Protein AF-A0A2T6E437-F1 (afdb_monomer_lite)

Sequence (154 aa):
MKTRLGLILSVLFFAVSAPVLAEDVVLTVQPEAQLQLLPLADLTLTETTTVTVHPQDAGSPEGSMSEPLPEYCLLSVQISLDQADAVLTPGKMICITDDHRILEAQPEGEIVNLGECQGESGTCGRYRLTTQRMGQLQLQTPMEFRLQPRNMSN

Foldseek 3Di:
DDDDDDDDDDDPPPPPPDDPPPQPQPKKAFLQWWKKWFFPAKDKDQAWDKGKTDIATPDGDPPRMPDHAAPAKIWIWTWHQAALFIAIATAKMWHAHPVGWIWIKGFDFGKPWQWGADDDDSTRSMTIGHRVTMIITRGPGMITIGTDDDPPDD

Structure (mmCIF, N/CA/C/O backbone):
data_AF-A0A2T6E437-F1
#
_entry.id   AF-A0A2T6E437-F1
#
loop_
_atom_site.group_PDB
_atom_site.id
_atom_site.type_symbol
_atom_site.label_atom_id
_atom_site.label_alt_id
_atom_site.label_comp_id
_atom_site.label_asym_id
_atom_site.label_entity_id
_atom_site.label_seq_id
_atom_site.pdbx_PDB_ins_code
_atom_site.Cartn_x
_atom_site.Cartn_y
_atom_site.Cartn_z
_atom_site.occupancy
_atom_site.B_iso_or_equiv
_atom_site.auth_seq_id
_atom_site.auth_comp_id
_atom_site.auth_asym_id
_atom_site.auth_atom_id
_atom_site.pdbx_PDB_model_num
ATOM 1 N N . MET A 1 1 ? 81.183 -24.163 -17.661 1.00 41.75 1 MET A N 1
ATOM 2 C CA . MET A 1 1 ? 80.544 -22.823 -17.667 1.00 41.75 1 MET A CA 1
ATOM 3 C C . MET A 1 1 ? 79.336 -22.928 -18.597 1.00 41.75 1 MET A C 1
ATOM 5 O O . MET A 1 1 ? 79.546 -23.148 -19.773 1.00 41.75 1 MET A O 1
ATOM 9 N N . LYS A 1 2 ? 78.138 -23.266 -18.098 1.00 42.00 2 LYS A N 1
ATOM 10 C CA . LYS A 1 2 ? 77.056 -22.385 -17.597 1.00 42.00 2 LYS A CA 1
ATOM 11 C C . LYS A 1 2 ? 76.587 -21.334 -18.619 1.00 42.00 2 LYS A C 1
ATOM 13 O O . LYS A 1 2 ? 77.118 -20.235 -18.612 1.00 42.00 2 LYS A O 1
ATOM 18 N N . THR A 1 3 ? 75.502 -21.631 -19.332 1.00 43.00 3 THR A N 1
ATOM 19 C CA . THR A 1 3 ? 74.455 -20.656 -19.693 1.00 43.00 3 THR A CA 1
ATOM 20 C C . THR A 1 3 ? 73.099 -21.360 -19.639 1.00 43.00 3 THR A C 1
ATOM 22 O O . THR A 1 3 ? 72.961 -22.513 -20.037 1.00 43.00 3 THR A O 1
ATOM 25 N N . ARG A 1 4 ? 72.154 -20.711 -18.955 1.00 47.88 4 ARG A N 1
ATOM 26 C CA . ARG A 1 4 ? 70.953 -21.308 -18.369 1.00 47.88 4 ARG A CA 1
ATOM 27 C C . ARG A 1 4 ? 69.745 -21.199 -19.297 1.00 47.88 4 ARG A C 1
ATOM 29 O O . ARG A 1 4 ? 69.543 -20.185 -19.952 1.00 47.88 4 ARG A O 1
ATOM 36 N N . LEU A 1 5 ? 68.955 -22.266 -19.239 1.00 44.91 5 LEU A N 1
ATOM 37 C CA . LEU A 1 5 ? 67.604 -22.467 -19.747 1.00 44.91 5 LEU A CA 1
ATOM 38 C C . LEU A 1 5 ? 66.675 -21.314 -19.311 1.00 44.91 5 LEU A C 1
ATOM 40 O O . LEU A 1 5 ? 66.539 -21.054 -18.114 1.00 44.91 5 LEU A O 1
ATOM 44 N N . GLY A 1 6 ? 66.068 -20.623 -20.277 1.00 44.47 6 GLY A N 1
ATOM 45 C CA . GLY A 1 6 ? 65.063 -19.584 -20.043 1.00 44.47 6 GLY A CA 1
ATOM 46 C C . GLY A 1 6 ? 63.730 -20.207 -19.636 1.00 44.47 6 GLY A C 1
ATOM 47 O O . GLY A 1 6 ? 63.184 -21.041 -20.354 1.00 44.47 6 GLY A O 1
ATOM 48 N N . LEU A 1 7 ? 63.239 -19.824 -18.460 1.00 48.66 7 LEU A N 1
ATOM 49 C CA . LEU A 1 7 ? 62.008 -20.320 -17.856 1.00 48.66 7 LEU A CA 1
ATOM 50 C C . LEU A 1 7 ? 60.831 -19.456 -18.334 1.00 48.66 7 LEU A C 1
ATOM 52 O O . LEU A 1 7 ? 60.793 -18.254 -18.082 1.00 48.66 7 LEU A O 1
ATOM 56 N N . ILE A 1 8 ? 59.899 -20.080 -19.053 1.00 55.47 8 ILE A N 1
ATOM 57 C CA . ILE A 1 8 ? 58.634 -19.498 -19.513 1.00 55.47 8 ILE A CA 1
ATOM 58 C C . ILE A 1 8 ? 57.728 -19.307 -18.290 1.00 55.47 8 ILE A C 1
ATOM 60 O O . ILE A 1 8 ? 57.298 -20.286 -17.685 1.00 55.47 8 ILE A O 1
ATOM 64 N N . LEU A 1 9 ? 57.433 -18.058 -17.928 1.00 44.59 9 LEU A N 1
ATOM 65 C CA . LEU A 1 9 ? 56.455 -17.716 -16.894 1.00 44.59 9 LEU A CA 1
ATOM 66 C C . LEU A 1 9 ? 55.161 -17.256 -17.583 1.00 44.59 9 LEU A C 1
ATOM 68 O O . LEU A 1 9 ? 54.981 -16.077 -17.876 1.00 44.59 9 LEU A O 1
ATOM 72 N N . SER A 1 10 ? 54.282 -18.210 -17.899 1.00 49.06 10 SER A N 1
ATOM 73 C CA . SER A 1 10 ? 52.911 -17.919 -18.337 1.00 49.06 10 SER A CA 1
ATOM 74 C C . SER A 1 10 ? 52.067 -17.557 -17.118 1.00 49.06 10 SER A C 1
ATOM 76 O O . SER A 1 10 ? 51.740 -18.416 -16.302 1.00 49.06 10 SER A O 1
ATOM 78 N N . VAL A 1 11 ? 51.731 -16.276 -16.989 1.00 51.66 11 VAL A N 1
ATOM 79 C CA . VAL A 1 11 ? 50.753 -15.783 -16.016 1.00 51.66 11 VAL A CA 1
ATOM 80 C C . VAL A 1 11 ? 49.360 -16.076 -16.579 1.00 51.66 11 VAL A C 1
ATOM 82 O O . VAL A 1 11 ? 48.857 -15.336 -17.420 1.00 51.66 11 VAL A O 1
ATOM 85 N N . LEU A 1 12 ? 48.743 -17.179 -16.144 1.00 48.62 12 LEU A N 1
ATOM 86 C CA . LEU A 1 12 ? 47.306 -17.390 -16.322 1.00 48.62 12 LEU A CA 1
ATOM 87 C C . LEU A 1 12 ? 46.561 -16.472 -15.345 1.00 48.62 12 LEU A C 1
ATOM 89 O O . LEU A 1 12 ? 46.421 -16.78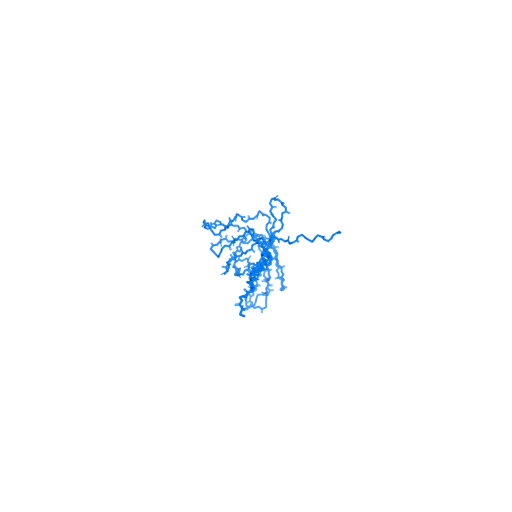0 -14.162 1.00 48.62 12 LEU A O 1
ATOM 93 N N . PHE A 1 13 ? 46.085 -15.337 -15.852 1.00 49.53 13 PHE A N 1
ATOM 94 C CA . PHE A 1 13 ? 45.039 -14.550 -15.207 1.00 49.53 13 PHE A CA 1
ATOM 95 C C . PHE A 1 13 ? 43.734 -15.355 -15.275 1.00 49.53 13 PHE A C 1
ATOM 97 O O . PHE A 1 13 ? 43.048 -15.371 -16.296 1.00 49.53 13 PHE A O 1
ATOM 104 N N . PHE A 1 14 ? 43.395 -16.052 -14.191 1.00 48.62 14 PHE A N 1
ATOM 105 C CA . PHE A 1 14 ? 42.038 -16.543 -13.977 1.00 48.62 14 PHE A CA 1
ATOM 106 C C . PHE A 1 14 ? 41.140 -15.332 -13.710 1.00 48.62 14 PHE A C 1
ATOM 108 O O . PHE A 1 14 ? 41.050 -14.840 -12.587 1.00 48.62 14 PHE A O 1
ATOM 115 N N . ALA A 1 15 ? 40.500 -14.824 -14.762 1.00 54.22 15 ALA A N 1
ATOM 116 C CA . ALA A 1 15 ? 39.352 -13.945 -14.626 1.00 54.22 15 ALA A CA 1
ATOM 117 C C . ALA A 1 15 ? 38.205 -14.776 -14.037 1.00 54.22 15 ALA A C 1
ATOM 119 O O . ALA A 1 15 ? 37.529 -15.523 -14.742 1.00 54.22 15 ALA A O 1
ATOM 120 N N . VAL A 1 16 ? 38.029 -14.693 -12.719 1.00 54.22 16 VAL A N 1
ATOM 121 C CA . VAL A 1 16 ? 36.839 -15.201 -12.038 1.00 54.22 16 VAL A CA 1
ATOM 122 C C . VAL A 1 16 ? 35.690 -14.267 -12.411 1.00 54.22 16 VAL A C 1
ATOM 124 O O . VAL A 1 16 ? 35.447 -13.260 -11.754 1.00 54.22 16 VAL A O 1
ATOM 127 N N . SER A 1 17 ? 35.011 -14.568 -13.513 1.00 52.19 17 SER A N 1
ATOM 128 C CA . SER A 1 17 ? 33.710 -13.989 -13.825 1.00 52.19 17 SER A CA 1
ATOM 129 C C . SER A 1 17 ? 32.692 -14.591 -12.859 1.00 52.19 17 SER A C 1
ATOM 131 O O . SER A 1 17 ? 32.135 -15.659 -13.116 1.00 52.19 17 SER A O 1
ATOM 133 N N . ALA A 1 18 ? 32.496 -13.940 -11.712 1.00 57.00 18 ALA A N 1
ATOM 134 C CA . ALA A 1 18 ? 31.327 -14.197 -10.885 1.00 57.00 18 ALA A CA 1
ATOM 135 C C . ALA A 1 18 ? 30.081 -13.854 -11.721 1.00 57.00 18 ALA A C 1
ATOM 137 O O . ALA A 1 18 ? 30.049 -12.777 -12.325 1.00 57.00 18 ALA A O 1
ATOM 138 N N . PRO A 1 19 ? 29.071 -14.734 -11.804 1.00 47.44 19 PRO A N 1
ATOM 139 C CA . PRO A 1 19 ? 27.810 -14.356 -12.408 1.00 47.44 19 PRO A CA 1
ATOM 140 C C . PRO A 1 19 ? 27.177 -13.293 -11.511 1.00 47.44 19 PRO A C 1
ATOM 142 O O . PRO A 1 19 ? 26.791 -13.569 -10.376 1.00 47.44 19 PRO A O 1
ATOM 145 N N . VAL A 1 20 ? 27.093 -12.064 -12.016 1.00 49.56 20 VAL A N 1
ATOM 146 C CA . VAL A 1 20 ? 26.126 -11.093 -11.514 1.00 49.56 20 VAL A CA 1
ATOM 147 C C . VAL A 1 20 ? 24.768 -11.676 -11.888 1.00 49.56 20 VAL A C 1
ATOM 149 O O . VAL A 1 20 ? 24.341 -11.575 -13.036 1.00 49.56 20 VAL A O 1
ATOM 152 N N . LEU A 1 21 ? 24.129 -12.375 -10.949 1.00 50.34 21 LEU A N 1
ATOM 153 C CA . LEU A 1 21 ? 22.686 -12.559 -10.998 1.00 50.34 21 LEU A CA 1
ATOM 154 C C . LEU A 1 21 ? 22.114 -11.153 -10.843 1.00 50.34 21 LEU A C 1
ATOM 156 O O . LEU A 1 21 ? 22.012 -10.643 -9.731 1.00 50.34 21 LEU A O 1
ATOM 160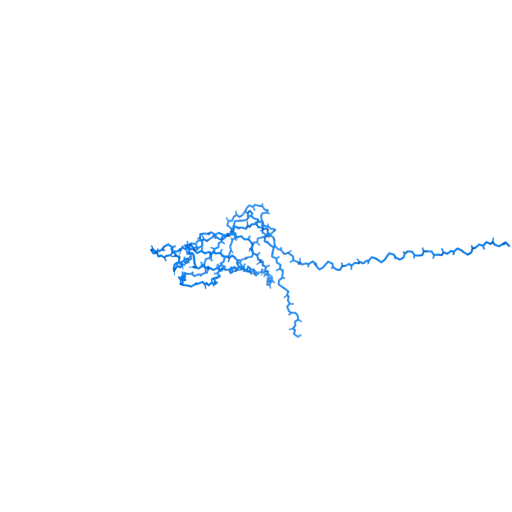 N N . ALA A 1 22 ? 21.868 -10.488 -11.969 1.00 48.38 22 ALA A N 1
ATOM 161 C CA . ALA A 1 22 ? 21.031 -9.310 -11.984 1.00 48.38 22 ALA A CA 1
ATOM 162 C C . ALA A 1 22 ? 19.663 -9.778 -11.476 1.00 48.38 22 ALA A C 1
ATOM 164 O O . ALA A 1 22 ? 18.961 -10.525 -12.153 1.00 48.38 22 ALA A O 1
ATOM 165 N N . GLU A 1 23 ? 19.333 -9.441 -10.231 1.00 58.09 23 GLU A N 1
ATOM 166 C CA . GLU A 1 23 ? 17.932 -9.348 -9.854 1.00 58.09 23 GLU A CA 1
ATOM 167 C C . GLU A 1 23 ? 17.341 -8.291 -10.782 1.00 58.09 23 GLU A C 1
ATOM 169 O O . GLU A 1 23 ? 17.733 -7.127 -10.711 1.00 58.09 23 GLU A O 1
ATOM 174 N N . ASP A 1 24 ? 16.487 -8.716 -11.712 1.00 77.06 24 ASP A N 1
ATOM 175 C CA . ASP A 1 24 ? 15.869 -7.828 -12.691 1.00 77.06 24 ASP A CA 1
ATOM 176 C C . ASP A 1 24 ? 14.885 -6.903 -11.958 1.00 77.06 24 ASP A C 1
ATOM 178 O O . ASP A 1 24 ? 13.691 -7.193 -11.828 1.00 77.06 24 ASP A O 1
ATOM 182 N N . VAL A 1 25 ? 15.416 -5.806 -11.414 1.00 75.81 25 VAL A N 1
ATOM 183 C CA . VAL A 1 25 ? 14.639 -4.654 -10.965 1.00 75.81 25 VAL A CA 1
ATOM 184 C C . VAL A 1 25 ? 14.013 -4.043 -12.212 1.00 75.81 25 VAL A C 1
ATOM 186 O O . VAL A 1 25 ? 14.719 -3.583 -13.107 1.00 75.81 25 VAL A O 1
ATOM 189 N N . VAL A 1 26 ? 12.686 -4.092 -12.287 1.00 84.00 26 VAL A N 1
ATOM 190 C CA . VAL A 1 26 ? 11.917 -3.643 -13.458 1.00 84.00 26 VAL A CA 1
ATOM 191 C C . VAL A 1 26 ? 11.402 -2.225 -13.265 1.00 84.00 26 VAL A C 1
ATOM 193 O O . VAL A 1 26 ? 11.401 -1.435 -14.197 1.00 84.00 26 VAL A O 1
ATOM 196 N N . LEU A 1 27 ? 10.974 -1.892 -12.050 1.00 92.69 27 LEU A N 1
ATOM 197 C CA . LEU A 1 27 ? 10.383 -0.599 -11.733 1.00 92.69 27 LEU A CA 1
ATOM 198 C C . LEU A 1 27 ? 10.932 -0.111 -10.393 1.00 92.69 27 LEU A C 1
ATOM 200 O O . LEU A 1 27 ? 10.965 -0.861 -9.419 1.00 92.69 27 LEU A O 1
ATOM 204 N N . THR A 1 28 ? 11.330 1.153 -10.331 1.00 96.75 28 THR A N 1
ATOM 205 C CA . THR A 1 28 ? 11.723 1.826 -9.092 1.00 96.75 28 THR A CA 1
ATOM 206 C C . THR A 1 28 ? 10.792 3.000 -8.840 1.00 96.75 28 THR A C 1
ATOM 208 O O . THR A 1 28 ? 10.591 3.836 -9.722 1.00 96.75 28 THR A O 1
ATOM 211 N N . VAL A 1 29 ? 10.259 3.075 -7.623 1.00 97.56 29 VAL A N 1
ATOM 212 C CA . VAL A 1 29 ? 9.420 4.173 -7.138 1.00 97.56 29 VAL A CA 1
ATOM 213 C C . VAL A 1 29 ? 10.161 4.888 -6.014 1.00 97.56 29 VAL A C 1
ATOM 215 O O . VAL A 1 29 ? 10.524 4.275 -5.013 1.00 97.56 29 VAL A O 1
ATOM 218 N N . GLN A 1 30 ? 10.421 6.176 -6.193 1.00 98.19 30 GLN A N 1
ATOM 219 C CA . GLN A 1 30 ? 11.173 7.009 -5.260 1.00 98.19 30 GLN A CA 1
ATOM 220 C C . GLN A 1 30 ? 10.285 7.519 -4.111 1.00 98.19 30 GLN A C 1
ATOM 222 O O . GLN A 1 30 ? 9.061 7.575 -4.265 1.00 98.19 30 GLN A O 1
ATOM 227 N N . PRO A 1 31 ? 10.874 7.944 -2.976 1.00 98.06 31 PRO A N 1
ATOM 228 C CA . PRO A 1 31 ? 10.141 8.526 -1.850 1.00 98.06 31 PRO A CA 1
ATOM 229 C C . PRO A 1 31 ? 9.224 9.707 -2.197 1.00 98.06 31 PRO A C 1
ATOM 231 O O . PRO A 1 31 ? 8.211 9.921 -1.536 1.00 98.06 31 PRO A O 1
ATOM 234 N N . GLU A 1 32 ? 9.555 10.471 -3.239 1.00 97.56 32 GLU A N 1
ATOM 235 C CA . GLU A 1 32 ? 8.782 11.632 -3.689 1.00 97.56 32 GLU A CA 1
ATOM 236 C C . GLU A 1 32 ? 7.514 11.257 -4.473 1.00 97.56 32 GLU A C 1
ATOM 238 O O . GLU A 1 32 ? 6.710 12.139 -4.797 1.00 97.56 32 GLU A O 1
ATOM 243 N N . ALA A 1 33 ? 7.326 9.973 -4.797 1.00 97.50 33 ALA A N 1
ATOM 244 C CA . ALA A 1 33 ? 6.127 9.496 -5.465 1.00 97.50 33 ALA A CA 1
ATOM 245 C C . ALA A 1 33 ? 4.886 9.661 -4.573 1.00 97.50 33 ALA A C 1
ATOM 247 O O . ALA A 1 33 ? 4.891 9.413 -3.367 1.00 97.50 33 ALA A O 1
ATOM 248 N N . GLN A 1 34 ? 3.785 10.069 -5.188 1.00 97.19 34 GLN A N 1
ATOM 249 C CA . GLN A 1 34 ? 2.502 10.293 -4.541 1.00 97.19 34 GLN A CA 1
ATOM 250 C C . GLN A 1 34 ? 1.606 9.081 -4.775 1.00 97.19 34 GLN A C 1
ATOM 252 O O . GLN A 1 34 ? 0.804 9.054 -5.703 1.00 97.19 34 GLN A O 1
ATOM 257 N N . LEU A 1 35 ? 1.740 8.067 -3.921 1.00 98.19 35 LEU A N 1
ATOM 258 C CA . LEU A 1 35 ? 0.940 6.848 -4.014 1.00 98.19 35 LEU A CA 1
ATOM 259 C C . LEU A 1 35 ? -0.337 6.963 -3.178 1.00 98.19 35 LEU A C 1
ATOM 261 O O . LEU A 1 35 ? -0.289 7.065 -1.949 1.00 98.19 35 LEU A O 1
ATOM 265 N N . GLN A 1 36 ? -1.490 6.910 -3.839 1.00 98.06 36 GLN A N 1
ATOM 266 C CA . GLN A 1 36 ? -2.795 6.798 -3.190 1.00 98.06 36 GLN A CA 1
ATOM 267 C C . GLN A 1 36 ? -3.182 5.336 -3.002 1.00 98.06 36 GLN A C 1
ATOM 269 O O . GLN A 1 36 ? -2.898 4.499 -3.850 1.00 98.06 36 GLN A O 1
ATOM 274 N N . LEU A 1 37 ? -3.863 5.041 -1.898 1.00 98.50 37 LEU A N 1
ATOM 275 C CA . LEU A 1 37 ? -4.358 3.712 -1.559 1.00 98.50 37 LEU A CA 1
ATOM 276 C C . LEU A 1 37 ? -5.883 3.721 -1.518 1.00 98.50 37 LEU A C 1
ATOM 278 O O . LEU A 1 37 ? -6.485 4.457 -0.732 1.00 98.50 37 LEU A O 1
ATOM 282 N N . LEU A 1 38 ? -6.504 2.869 -2.325 1.00 97.62 38 LEU A N 1
ATOM 283 C CA . LEU A 1 38 ? -7.951 2.752 -2.433 1.00 97.62 38 LEU A CA 1
ATOM 284 C C . LEU A 1 38 ? -8.412 1.440 -1.795 1.00 97.62 38 LEU A C 1
ATOM 286 O O . LEU A 1 38 ? -8.023 0.362 -2.257 1.00 97.62 38 LEU A O 1
ATOM 290 N N . PRO A 1 39 ? -9.248 1.487 -0.746 1.00 97.31 39 PRO A N 1
ATOM 291 C CA . PRO A 1 39 ? -9.924 0.297 -0.254 1.00 97.31 39 PRO A CA 1
ATOM 292 C C . PRO A 1 39 ? -10.760 -0.351 -1.362 1.00 97.31 39 PRO A C 1
ATOM 294 O O . PRO A 1 39 ? -11.481 0.333 -2.085 1.00 97.31 39 PRO A O 1
ATOM 297 N N . LEU A 1 40 ? -10.696 -1.679 -1.471 1.00 96.69 40 LEU A N 1
ATOM 298 C CA . LEU A 1 40 ? -11.468 -2.433 -2.468 1.00 96.69 40 LEU A CA 1
ATOM 299 C C . LEU A 1 40 ? -12.948 -2.588 -2.087 1.00 96.69 40 LEU A C 1
ATOM 301 O O . LEU A 1 40 ? -13.785 -2.889 -2.935 1.00 96.69 40 LEU A O 1
ATOM 305 N N . ALA A 1 41 ? -13.266 -2.419 -0.804 1.00 96.38 41 ALA A N 1
ATOM 306 C CA . ALA A 1 41 ? -14.610 -2.525 -0.261 1.00 96.38 41 ALA A CA 1
ATOM 307 C C . ALA A 1 41 ? -14.734 -1.713 1.033 1.00 96.38 41 ALA A C 1
ATOM 309 O O . ALA A 1 41 ? -13.743 -1.427 1.710 1.00 96.38 41 ALA A O 1
ATOM 310 N N . ASP A 1 42 ? -15.973 -1.390 1.395 1.00 97.56 42 ASP A N 1
ATOM 311 C CA . ASP A 1 42 ? -16.291 -0.845 2.709 1.00 97.56 42 ASP A CA 1
ATOM 312 C C . ASP A 1 42 ? -16.190 -1.966 3.752 1.00 97.56 42 ASP A C 1
ATOM 314 O O . ASP A 1 42 ? -16.866 -2.992 3.643 1.00 97.56 42 ASP A O 1
ATOM 318 N N . LEU A 1 43 ? -15.351 -1.775 4.771 1.00 96.69 43 LEU A N 1
ATOM 319 C CA . LEU A 1 43 ? -15.086 -2.773 5.808 1.00 96.69 43 LEU A CA 1
ATOM 320 C C . LEU A 1 43 ? -15.139 -2.128 7.192 1.00 96.69 43 LEU A C 1
ATOM 322 O O . LEU A 1 43 ? -14.754 -0.977 7.390 1.00 96.69 43 LEU A O 1
ATOM 326 N N . THR A 1 44 ? -15.603 -2.892 8.175 1.00 96.69 44 THR A N 1
ATOM 327 C CA . THR A 1 44 ? -15.460 -2.555 9.594 1.00 96.69 44 THR A CA 1
ATOM 328 C C . THR A 1 44 ? -14.737 -3.702 10.272 1.00 96.69 44 THR A C 1
ATOM 330 O O . THR A 1 44 ? -15.240 -4.822 10.299 1.00 96.69 44 THR A O 1
ATOM 333 N N . LEU A 1 45 ? -13.556 -3.410 10.797 1.00 95.75 45 LEU A N 1
ATOM 334 C CA . LEU A 1 45 ? -12.673 -4.370 11.437 1.00 95.75 45 LEU A CA 1
ATOM 335 C C . LEU A 1 45 ? -12.825 -4.246 12.949 1.00 95.75 45 LEU A C 1
ATOM 337 O O . LEU A 1 45 ? -12.813 -3.138 13.482 1.00 95.75 45 LEU A O 1
ATOM 341 N N . THR A 1 46 ? -12.978 -5.377 13.626 1.00 94.31 46 THR A N 1
ATOM 342 C CA . THR A 1 46 ? -13.056 -5.473 15.095 1.00 94.31 46 THR A CA 1
ATOM 343 C C . THR A 1 46 ? -11.844 -6.184 15.694 1.00 94.31 46 THR A C 1
ATOM 345 O O . THR A 1 46 ? -11.758 -6.334 16.907 1.00 94.31 46 THR A O 1
ATOM 348 N N . GLU A 1 47 ? -10.930 -6.657 14.850 1.00 93.56 47 GLU A N 1
ATOM 349 C CA . GLU A 1 47 ? -9.718 -7.373 15.232 1.00 93.56 47 GLU A CA 1
ATOM 350 C C . GLU A 1 47 ? -8.554 -6.996 14.309 1.00 93.56 47 GLU A C 1
ATOM 352 O O . GLU A 1 47 ? -8.762 -6.515 13.190 1.00 93.56 47 GLU A O 1
ATOM 357 N N . THR A 1 48 ? -7.330 -7.214 14.792 1.00 94.31 48 THR A N 1
ATOM 358 C CA . THR A 1 48 ? -6.103 -7.044 14.009 1.00 94.31 48 THR A CA 1
ATOM 359 C C . THR A 1 48 ? -6.118 -7.994 12.814 1.00 94.31 48 THR A C 1
ATOM 361 O O . THR A 1 48 ? -6.220 -9.208 12.984 1.00 94.31 48 THR A O 1
ATOM 364 N N . THR A 1 49 ? -6.001 -7.457 11.601 1.00 96.50 49 THR A N 1
ATOM 365 C CA . THR A 1 49 ? -6.105 -8.244 10.365 1.00 96.50 49 THR A CA 1
ATOM 366 C C . THR A 1 49 ? -5.344 -7.596 9.211 1.00 96.50 49 THR A C 1
ATOM 368 O O . THR A 1 49 ? -4.889 -6.457 9.307 1.00 96.50 49 THR A O 1
ATOM 371 N N . THR A 1 50 ? -5.193 -8.331 8.114 1.00 97.62 50 THR A N 1
ATOM 372 C CA . THR A 1 50 ? -4.637 -7.823 6.862 1.00 97.62 50 THR A CA 1
ATOM 373 C C . THR A 1 50 ? -5.773 -7.488 5.901 1.00 97.62 50 THR A C 1
ATOM 375 O O . THR A 1 50 ? -6.673 -8.299 5.688 1.00 97.62 50 THR A O 1
ATOM 378 N N . VAL A 1 51 ? -5.708 -6.319 5.272 1.00 97.69 51 VAL A N 1
ATOM 379 C CA . VAL A 1 51 ? -6.605 -5.936 4.174 1.00 97.69 51 VAL A CA 1
ATOM 380 C C . VAL A 1 51 ? -5.821 -5.747 2.885 1.00 97.69 51 VAL A C 1
ATOM 382 O O . VAL A 1 51 ? -4.614 -5.516 2.909 1.00 97.69 51 VAL A O 1
ATOM 385 N N . THR A 1 52 ? -6.509 -5.831 1.751 1.00 98.19 52 THR A N 1
ATOM 386 C CA . THR A 1 52 ? -5.931 -5.527 0.441 1.00 98.19 52 THR A CA 1
ATOM 387 C C . THR A 1 52 ? -6.497 -4.213 -0.074 1.00 98.19 52 THR A C 1
ATOM 389 O O . THR A 1 52 ? -7.707 -3.983 -0.019 1.00 98.19 52 THR A O 1
ATOM 392 N N . VAL A 1 53 ? -5.612 -3.361 -0.578 1.00 98.38 53 VAL A N 1
ATOM 393 C CA . VAL A 1 53 ? -5.941 -2.069 -1.183 1.00 98.38 53 VAL A CA 1
ATOM 394 C C . VAL A 1 53 ? -5.344 -1.991 -2.581 1.00 98.38 53 VAL A C 1
ATOM 396 O O . VAL A 1 53 ? -4.382 -2.695 -2.897 1.00 98.38 53 VAL A O 1
ATOM 399 N N . HIS A 1 54 ? -5.910 -1.128 -3.412 1.00 98.25 54 HIS A N 1
ATOM 400 C CA . HIS A 1 54 ? -5.381 -0.813 -4.728 1.00 98.25 54 HIS A CA 1
ATOM 401 C C . HIS A 1 54 ? -4.501 0.446 -4.641 1.00 98.25 54 HIS A C 1
ATOM 403 O O . HIS A 1 54 ? -5.026 1.517 -4.331 1.00 98.25 54 HIS A O 1
ATOM 409 N N . PRO A 1 55 ? -3.174 0.342 -4.832 1.00 98.00 55 PRO A N 1
ATOM 410 C CA . PRO A 1 55 ? -2.310 1.502 -4.959 1.00 98.00 55 PRO A CA 1
ATOM 411 C C . PRO A 1 55 ? -2.411 2.104 -6.368 1.00 98.00 55 PRO A C 1
ATOM 413 O O . PRO A 1 55 ? -2.430 1.367 -7.350 1.00 98.00 55 PRO A O 1
ATOM 416 N N . GLN A 1 56 ? -2.410 3.432 -6.461 1.00 96.56 56 GLN A N 1
ATOM 417 C CA . GLN A 1 56 ? -2.347 4.168 -7.725 1.00 96.56 56 GLN A CA 1
ATOM 418 C C . GLN A 1 56 ? -1.416 5.378 -7.609 1.00 96.56 56 GLN A C 1
ATOM 420 O O . GLN A 1 56 ? -1.254 5.943 -6.524 1.00 96.56 56 GLN A O 1
ATOM 425 N N . ASP A 1 57 ? -0.844 5.805 -8.732 1.00 96.75 57 ASP A N 1
ATOM 426 C CA . ASP A 1 57 ? -0.156 7.092 -8.813 1.00 96.75 57 ASP A CA 1
ATOM 427 C C . ASP A 1 57 ? -1.171 8.249 -8.787 1.00 96.75 57 ASP A C 1
ATOM 429 O O . ASP A 1 57 ? -2.165 8.244 -9.513 1.00 96.75 57 ASP A O 1
ATOM 433 N N . ALA A 1 58 ? -0.913 9.252 -7.952 1.00 95.62 58 ALA A N 1
ATOM 434 C CA . ALA A 1 58 ? -1.744 10.435 -7.766 1.00 95.62 58 ALA A CA 1
ATOM 435 C C . ALA A 1 58 ? -1.121 11.706 -8.365 1.00 95.62 58 ALA A C 1
ATOM 437 O O . ALA A 1 58 ? -1.339 12.807 -7.857 1.00 95.62 58 ALA A O 1
ATOM 438 N N . GLY A 1 59 ? -0.355 11.560 -9.448 1.00 95.00 59 GLY A N 1
ATOM 439 C CA . GLY A 1 59 ? 0.323 12.672 -10.112 1.00 95.00 59 GLY A CA 1
ATOM 440 C C . GLY A 1 59 ? 1.697 12.936 -9.513 1.00 95.00 59 GLY A C 1
ATOM 441 O O . GLY A 1 59 ? 2.023 14.072 -9.158 1.00 95.00 59 GLY A O 1
ATOM 442 N N . SER A 1 60 ? 2.494 11.878 -9.375 1.00 96.50 60 SER A N 1
ATOM 443 C CA . SER A 1 60 ? 3.852 11.987 -8.858 1.00 96.50 60 SER A CA 1
ATOM 444 C C . SER A 1 60 ? 4.727 12.923 -9.710 1.00 96.50 60 SER A C 1
ATOM 446 O O . SER A 1 60 ? 4.517 13.046 -10.921 1.00 96.50 60 SER A O 1
ATOM 448 N N . PRO A 1 61 ? 5.742 13.579 -9.111 1.00 96.94 61 PRO A N 1
ATOM 449 C CA . PRO A 1 61 ? 6.691 14.406 -9.853 1.00 96.94 61 PRO A CA 1
ATOM 450 C C . PRO A 1 61 ? 7.411 13.621 -10.956 1.00 96.94 61 PRO A C 1
ATOM 452 O O . PRO A 1 61 ? 7.668 12.423 -10.817 1.00 96.94 61 PRO A O 1
ATOM 455 N N . GLU A 1 62 ? 7.807 14.300 -12.032 1.00 95.31 62 GLU A N 1
ATOM 456 C CA . GLU A 1 62 ? 8.614 13.684 -13.089 1.00 95.31 62 GLU A CA 1
ATOM 457 C C . GLU A 1 62 ? 9.905 13.071 -12.512 1.00 95.31 62 GLU A C 1
ATOM 459 O O . GLU A 1 62 ? 10.589 13.689 -11.696 1.00 95.31 62 GLU A O 1
ATOM 464 N N . GLY A 1 63 ? 10.223 11.837 -12.914 1.00 94.44 63 GLY A N 1
ATOM 465 C CA . GLY A 1 63 ? 11.408 11.104 -12.450 1.00 94.44 63 GLY A CA 1
ATOM 466 C C . GLY A 1 63 ? 11.270 10.408 -11.090 1.00 94.44 63 GLY A C 1
ATOM 467 O O . GLY A 1 63 ? 12.176 9.677 -10.699 1.00 94.44 63 GLY A O 1
ATOM 468 N N . SER A 1 64 ? 10.145 10.572 -10.388 1.00 96.69 64 SER A N 1
ATOM 469 C CA . SER A 1 64 ? 9.864 9.834 -9.142 1.00 96.69 64 SER A CA 1
ATOM 470 C C . SER A 1 64 ? 9.533 8.353 -9.370 1.00 96.69 64 SER A C 1
ATOM 472 O O . SER A 1 64 ? 9.569 7.560 -8.435 1.00 96.69 64 SER A O 1
ATOM 474 N N . MET A 1 65 ? 9.234 7.960 -10.606 1.00 96.56 65 MET A N 1
ATOM 475 C CA . MET A 1 65 ? 9.048 6.570 -11.005 1.00 96.56 65 MET A 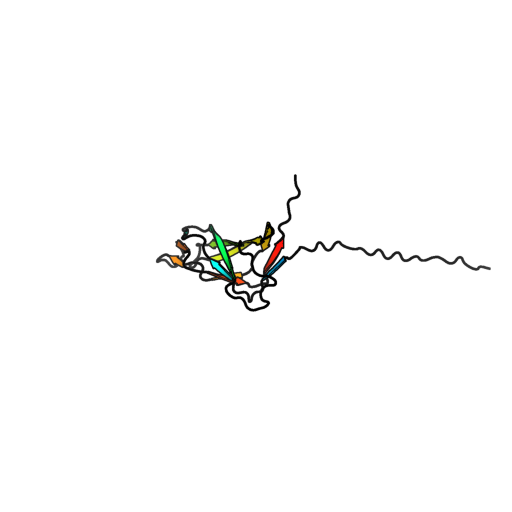CA 1
ATOM 476 C C . MET A 1 65 ? 9.829 6.314 -12.290 1.00 96.56 65 MET A C 1
ATOM 478 O O . MET A 1 65 ? 9.798 7.142 -13.204 1.00 96.56 65 MET A O 1
ATOM 482 N N . SER A 1 66 ? 10.540 5.186 -12.364 1.00 95.62 66 SER A N 1
ATOM 483 C CA . SER A 1 66 ? 11.291 4.819 -13.574 1.00 95.62 66 SER A CA 1
ATO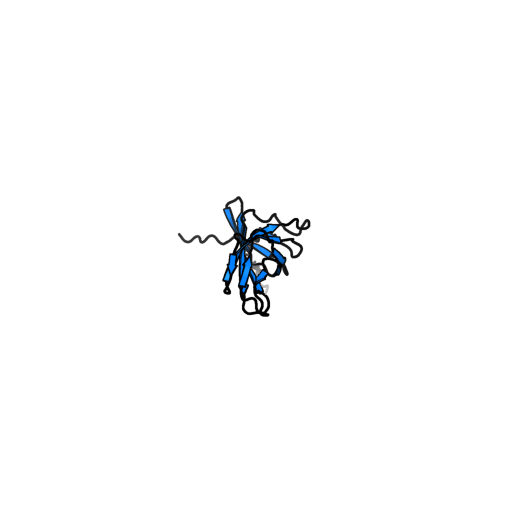M 484 C C . SER A 1 66 ? 10.370 4.446 -14.739 1.00 95.62 66 SER A C 1
ATOM 486 O O . SER A 1 66 ? 10.710 4.690 -15.893 1.00 95.62 66 SER A O 1
ATOM 488 N N . GLU A 1 67 ? 9.204 3.881 -14.425 1.00 93.12 67 GLU A N 1
ATOM 489 C CA . GLU A 1 67 ? 8.110 3.556 -15.340 1.00 93.12 67 GLU A CA 1
ATOM 490 C C . GLU A 1 67 ? 6.770 3.815 -14.619 1.00 93.12 67 GLU A C 1
ATOM 492 O O . GLU A 1 67 ? 6.749 3.896 -13.389 1.00 93.12 67 GLU A O 1
ATOM 497 N N . PRO A 1 68 ? 5.639 3.963 -15.326 1.00 93.19 68 PRO A N 1
ATOM 498 C CA . PRO A 1 68 ? 4.334 4.030 -14.675 1.00 93.19 68 PRO A CA 1
ATOM 499 C C . PRO A 1 68 ? 4.048 2.772 -13.845 1.00 93.19 68 PRO A C 1
ATOM 501 O O . PRO A 1 68 ? 4.387 1.657 -14.247 1.00 93.19 68 PRO A O 1
ATOM 504 N N . LEU A 1 69 ? 3.376 2.942 -12.705 1.00 94.56 69 LEU A N 1
ATOM 505 C CA . LEU A 1 69 ? 2.873 1.811 -11.931 1.00 94.56 69 LEU A CA 1
ATOM 506 C C . LEU A 1 69 ? 1.852 1.021 -12.783 1.00 94.56 69 LEU A C 1
ATOM 508 O O . LEU A 1 69 ? 0.962 1.651 -13.361 1.00 94.56 69 LEU A O 1
ATOM 512 N N . PRO A 1 70 ? 1.948 -0.321 -12.885 1.00 95.06 70 PRO A N 1
ATOM 513 C CA . PRO A 1 70 ? 0.982 -1.109 -13.649 1.00 95.06 70 PRO A CA 1
ATOM 514 C C . PRO A 1 70 ? -0.463 -0.906 -13.176 1.00 95.06 70 PRO A C 1
ATOM 516 O O . PRO A 1 70 ? -0.710 -0.713 -11.988 1.00 95.06 70 PRO A O 1
ATOM 519 N N . GLU A 1 71 ? -1.427 -1.012 -14.096 1.00 92.06 71 GLU A N 1
ATOM 520 C CA . GLU A 1 71 ? -2.854 -0.813 -13.783 1.00 92.06 71 GLU A CA 1
ATOM 521 C C . GLU A 1 71 ? -3.353 -1.803 -12.720 1.00 92.06 71 GLU A C 1
ATOM 523 O O . GLU A 1 71 ? -4.140 -1.453 -11.846 1.00 92.06 71 GLU A O 1
ATOM 528 N N . TYR A 1 72 ? -2.869 -3.046 -12.750 1.00 95.00 72 TYR A N 1
ATOM 529 C CA . TYR A 1 72 ? -3.300 -4.092 -11.829 1.00 95.00 72 TYR A CA 1
ATOM 530 C C . TYR A 1 72 ? -2.284 -4.291 -10.712 1.00 95.00 72 TYR A C 1
ATOM 532 O O . TYR A 1 72 ? -1.502 -5.241 -10.734 1.00 95.00 72 TYR A O 1
ATOM 540 N N . CYS A 1 73 ? -2.328 -3.409 -9.716 1.00 97.50 73 CYS A N 1
ATOM 541 C CA . CYS A 1 73 ? -1.551 -3.532 -8.487 1.00 97.50 73 CYS A CA 1
ATOM 542 C C . CYS A 1 73 ? -2.439 -3.772 -7.263 1.00 97.50 73 CYS A C 1
ATOM 544 O O . CYS A 1 73 ? -3.541 -3.229 -7.148 1.00 97.50 73 CYS A O 1
ATOM 546 N N . LEU A 1 74 ? -1.932 -4.562 -6.320 1.00 98.31 74 LEU A N 1
ATOM 547 C CA . LEU A 1 74 ? -2.532 -4.825 -5.017 1.00 98.31 74 LEU A CA 1
ATOM 548 C C . LEU A 1 74 ? -1.464 -4.688 -3.935 1.00 98.31 74 LEU A C 1
ATOM 550 O O . LEU A 1 74 ? -0.362 -5.212 -4.074 1.00 98.31 74 LEU A O 1
ATOM 554 N N . LEU A 1 75 ? -1.809 -4.023 -2.839 1.00 98.62 75 LEU A N 1
ATOM 555 C CA . LEU A 1 75 ? -0.972 -3.895 -1.651 1.00 98.62 75 LEU A CA 1
ATOM 556 C C . LEU A 1 75 ? -1.693 -4.530 -0.465 1.00 98.62 75 LEU A C 1
ATOM 558 O O . LEU A 1 75 ? -2.859 -4.222 -0.208 1.00 98.62 75 LEU A O 1
ATOM 562 N N . SER A 1 76 ? -1.005 -5.396 0.277 1.00 98.50 76 SER A N 1
ATOM 563 C CA . SER A 1 76 ? -1.490 -5.814 1.590 1.00 98.50 76 SER A CA 1
ATOM 564 C C . SER A 1 76 ? -1.156 -4.764 2.648 1.00 98.50 76 SER A C 1
ATOM 566 O O . SER A 1 76 ? -0.086 -4.164 2.629 1.00 98.50 76 SER A O 1
ATOM 568 N N . VAL A 1 77 ? -2.076 -4.527 3.577 1.00 98.56 77 VAL A N 1
ATOM 569 C CA . VAL A 1 77 ? -1.899 -3.609 4.704 1.00 98.56 77 VAL A CA 1
ATOM 570 C C . VAL A 1 77 ? -2.289 -4.344 5.972 1.00 98.56 77 VAL A C 1
ATOM 572 O O . VAL A 1 77 ? -3.432 -4.780 6.113 1.00 98.56 77 VAL A O 1
ATOM 575 N N . GLN A 1 78 ? -1.344 -4.488 6.893 1.00 97.81 78 GLN A N 1
ATOM 576 C CA . GLN A 1 78 ? -1.628 -4.993 8.227 1.00 97.81 78 GLN A CA 1
ATOM 577 C C . GLN A 1 78 ? -2.208 -3.861 9.073 1.00 97.81 78 GLN A C 1
ATOM 579 O O . GLN A 1 78 ? -1.639 -2.774 9.127 1.00 97.81 78 GLN A O 1
ATOM 584 N N . ILE A 1 79 ? -3.324 -4.128 9.743 1.00 96.94 79 ILE A N 1
ATOM 585 C CA . ILE A 1 79 ? -4.011 -3.175 10.612 1.00 96.94 79 ILE A CA 1
ATOM 586 C C . ILE A 1 79 ? -4.005 -3.743 12.025 1.00 96.94 79 ILE A C 1
ATOM 588 O O . ILE A 1 79 ? -4.590 -4.803 12.252 1.00 96.94 79 ILE A O 1
ATOM 592 N N . SER A 1 80 ? -3.343 -3.057 12.960 1.00 95.31 80 SER A N 1
ATOM 593 C CA . SER A 1 80 ? -3.341 -3.396 14.387 1.00 95.31 80 SER A CA 1
ATOM 594 C C . SER A 1 80 ? -4.248 -2.464 15.181 1.00 95.31 80 SER A C 1
ATOM 596 O O . SER A 1 80 ? -4.177 -1.249 15.005 1.00 95.31 80 SER A O 1
ATOM 598 N N . LEU A 1 81 ? -5.087 -3.034 16.051 1.00 92.88 81 LEU A N 1
ATOM 599 C CA . LEU A 1 81 ? -6.115 -2.327 16.835 1.00 92.88 81 LEU A CA 1
ATOM 600 C C . LEU A 1 81 ? -5.833 -2.309 18.350 1.00 92.88 81 LEU A C 1
ATOM 602 O O . LEU A 1 81 ? -6.713 -2.034 19.161 1.00 92.88 81 LEU A O 1
ATOM 606 N N . ASP A 1 82 ? -4.612 -2.644 18.755 1.00 84.38 82 ASP A N 1
ATOM 607 C CA . ASP A 1 82 ? -4.201 -2.828 20.151 1.00 84.38 82 ASP A CA 1
ATOM 608 C C . ASP A 1 82 ? -3.815 -1.527 20.879 1.00 84.38 82 ASP A C 1
ATOM 610 O O . ASP A 1 82 ? -3.487 -1.555 22.066 1.00 84.38 82 ASP A O 1
ATOM 614 N N . GLN A 1 83 ? -3.868 -0.385 20.190 1.00 83.12 83 GLN A N 1
ATOM 615 C CA . GLN A 1 83 ? -3.432 0.917 20.698 1.00 83.12 83 GLN A CA 1
ATOM 616 C C . GLN A 1 83 ? -4.554 1.967 20.669 1.00 83.12 83 GLN A C 1
ATOM 618 O O . GLN A 1 83 ? -5.709 1.679 20.343 1.00 83.12 83 GLN A O 1
ATOM 623 N N . ALA A 1 84 ? -4.215 3.198 21.068 1.00 85.81 84 ALA A N 1
ATOM 624 C CA . ALA A 1 84 ? -5.116 4.349 20.999 1.00 85.81 84 ALA A CA 1
ATOM 625 C C . ALA A 1 84 ? -5.617 4.589 19.568 1.00 85.81 84 ALA A C 1
ATOM 627 O O . ALA A 1 84 ? -6.818 4.737 19.352 1.00 85.81 84 ALA A O 1
ATOM 628 N N . ASP A 1 85 ? -4.693 4.512 18.611 1.00 89.19 85 ASP A N 1
ATOM 629 C CA . ASP A 1 85 ? -4.940 4.610 17.179 1.00 89.19 85 ASP A CA 1
ATOM 630 C C . ASP A 1 85 ? -4.658 3.271 16.489 1.00 89.19 85 ASP A C 1
ATOM 632 O O . ASP A 1 85 ? -3.901 2.438 16.994 1.00 89.19 85 ASP A O 1
ATOM 636 N N . ALA A 1 86 ? -5.257 3.062 15.316 1.00 93.50 86 ALA A N 1
ATOM 637 C CA . ALA A 1 86 ? -4.913 1.921 14.481 1.00 93.50 86 ALA A CA 1
ATOM 638 C C . ALA A 1 86 ? -3.519 2.114 13.879 1.00 93.50 86 ALA A C 1
ATOM 640 O O . ALA A 1 86 ? -3.242 3.136 13.249 1.00 93.50 86 ALA A O 1
ATOM 641 N N . VAL A 1 87 ? -2.670 1.099 14.011 1.00 95.25 87 VAL A N 1
ATOM 642 C CA . VAL A 1 87 ? -1.356 1.077 13.365 1.00 95.25 87 VAL A CA 1
ATOM 643 C C . VAL A 1 87 ? -1.489 0.377 12.020 1.00 95.25 87 VAL A C 1
ATOM 645 O O . VAL A 1 87 ? -1.942 -0.767 11.951 1.00 95.25 87 VAL A O 1
ATOM 648 N N . LEU A 1 88 ? -1.094 1.066 10.951 1.00 97.31 88 LEU A N 1
ATOM 649 C CA . LEU A 1 88 ? -1.128 0.562 9.582 1.00 97.31 88 LEU A CA 1
ATOM 650 C C . LEU A 1 88 ? 0.296 0.256 9.125 1.00 97.31 88 LEU A C 1
ATOM 652 O O . LEU A 1 88 ? 1.144 1.144 9.098 1.00 97.31 88 LEU A O 1
ATOM 656 N N . THR A 1 89 ? 0.560 -0.988 8.742 1.00 97.75 89 THR A N 1
ATOM 657 C CA . THR A 1 89 ? 1.873 -1.404 8.238 1.00 97.75 89 THR A CA 1
ATOM 658 C C . THR A 1 89 ? 1.740 -1.891 6.799 1.00 97.75 89 THR A C 1
ATOM 660 O O . THR A 1 89 ? 0.972 -2.829 6.552 1.00 97.75 89 THR A O 1
ATOM 663 N N . PRO A 1 90 ? 2.457 -1.284 5.836 1.00 98.25 90 PRO A N 1
ATOM 664 C CA . PRO A 1 90 ? 2.442 -1.760 4.465 1.00 98.25 90 PRO A CA 1
ATOM 665 C C . PRO A 1 90 ? 3.107 -3.143 4.374 1.00 98.25 90 PRO A C 1
ATOM 667 O O . PRO A 1 90 ? 4.181 -3.389 4.920 1.00 98.25 90 PRO A O 1
ATOM 670 N N . GLY A 1 91 ? 2.428 -4.069 3.708 1.00 98.00 91 GLY A N 1
ATOM 671 C CA . GLY A 1 91 ? 2.902 -5.412 3.401 1.00 98.00 91 GLY A CA 1
ATOM 672 C C . GLY A 1 91 ? 3.471 -5.487 1.986 1.00 98.00 91 GLY A C 1
ATOM 673 O O . GLY A 1 91 ? 4.057 -4.529 1.493 1.00 98.00 91 GLY A O 1
ATOM 674 N N . LYS A 1 92 ? 3.307 -6.635 1.330 1.00 97.50 92 LYS A N 1
ATOM 675 C CA . LYS A 1 92 ? 3.800 -6.852 -0.032 1.00 97.50 92 LYS A CA 1
ATOM 676 C C . LYS A 1 92 ? 2.892 -6.154 -1.044 1.00 97.50 92 LYS A C 1
ATOM 678 O O . LYS A 1 92 ? 1.665 -6.265 -0.964 1.00 97.50 92 LYS A O 1
ATOM 683 N N . MET A 1 93 ? 3.507 -5.501 -2.025 1.00 98.00 93 MET A N 1
ATOM 684 C CA . MET A 1 93 ? 2.851 -5.032 -3.237 1.00 98.00 93 MET A CA 1
ATOM 685 C C . MET A 1 93 ? 3.085 -6.029 -4.372 1.00 98.00 93 MET A C 1
ATOM 687 O O . MET A 1 93 ? 4.208 -6.488 -4.582 1.00 98.00 93 MET A O 1
ATOM 691 N N . ILE A 1 94 ? 2.021 -6.367 -5.093 1.00 97.50 94 ILE A N 1
ATOM 692 C CA . ILE A 1 94 ? 2.051 -7.246 -6.260 1.00 97.50 94 ILE A CA 1
ATOM 693 C C . ILE A 1 94 ? 1.399 -6.504 -7.415 1.00 97.50 94 ILE A C 1
ATOM 695 O O . ILE A 1 94 ? 0.274 -6.030 -7.277 1.00 97.50 94 ILE A O 1
ATOM 699 N N . CYS A 1 95 ? 2.088 -6.438 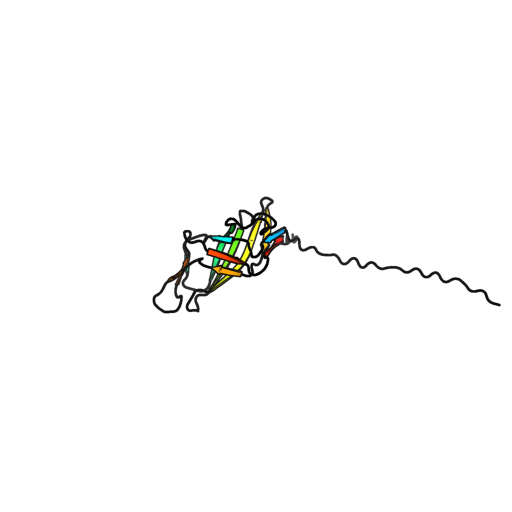-8.546 1.00 96.69 95 CYS A N 1
ATOM 700 C CA . CYS A 1 95 ? 1.587 -5.831 -9.768 1.00 96.69 95 CYS A CA 1
ATOM 701 C C . CYS A 1 95 ? 1.650 -6.820 -10.931 1.00 96.69 95 CYS A C 1
ATOM 703 O O . CYS A 1 95 ? 2.564 -7.642 -11.009 1.00 96.69 95 CYS A O 1
ATOM 705 N N . ILE A 1 96 ? 0.688 -6.725 -11.844 1.00 95.19 96 ILE A N 1
ATOM 706 C CA . ILE A 1 96 ? 0.658 -7.493 -13.088 1.00 95.19 96 ILE A CA 1
ATOM 707 C C . ILE A 1 96 ? 0.859 -6.515 -14.240 1.00 95.19 96 ILE A C 1
ATOM 709 O O . ILE A 1 96 ? 0.098 -5.563 -14.391 1.00 95.19 96 ILE A O 1
ATOM 713 N N . THR A 1 97 ? 1.899 -6.745 -15.035 1.00 92.38 97 THR A N 1
ATOM 714 C CA . THR A 1 97 ? 2.179 -5.962 -16.243 1.00 92.38 97 THR A CA 1
ATOM 715 C C . THR A 1 97 ? 1.279 -6.393 -17.403 1.00 92.38 97 THR A C 1
ATOM 717 O O . THR A 1 97 ? 0.765 -7.514 -17.420 1.00 92.38 97 THR A O 1
ATOM 720 N N . ASP A 1 98 ? 1.164 -5.550 -18.431 1.00 89.94 98 ASP A N 1
ATOM 721 C CA . ASP A 1 98 ? 0.388 -5.849 -19.649 1.00 89.94 98 ASP A CA 1
ATOM 722 C C . ASP A 1 98 ? 0.876 -7.109 -20.385 1.00 89.94 98 ASP A C 1
ATOM 724 O O . ASP A 1 98 ? 0.108 -7.803 -21.051 1.00 89.94 98 ASP A O 1
ATOM 728 N N . ASP A 1 99 ? 2.163 -7.441 -20.247 1.00 90.38 99 ASP A N 1
ATOM 729 C CA . ASP A 1 99 ? 2.761 -8.664 -20.784 1.00 90.38 99 ASP A CA 1
ATOM 730 C C . ASP A 1 99 ? 2.683 -9.867 -19.821 1.00 90.38 99 ASP A C 1
ATOM 732 O O . ASP A 1 99 ? 3.363 -10.878 -20.020 1.00 90.38 99 ASP A O 1
ATOM 736 N N . HIS A 1 100 ? 1.806 -9.792 -18.815 1.00 90.75 100 HIS A N 1
ATOM 737 C CA . HIS A 1 100 ? 1.482 -10.849 -17.851 1.00 90.75 100 HIS A CA 1
ATOM 738 C C . HIS A 1 100 ? 2.672 -11.322 -17.004 1.00 90.75 100 HIS A C 1
ATOM 740 O O . HIS A 1 100 ? 2.770 -12.501 -16.637 1.00 90.75 100 HIS A O 1
ATOM 746 N N . ARG A 1 101 ? 3.598 -10.417 -16.683 1.00 90.25 101 ARG A N 1
ATOM 747 C CA . ARG A 1 101 ? 4.638 -10.666 -15.682 1.00 90.25 101 ARG A CA 1
ATOM 748 C C . ARG A 1 101 ? 4.144 -10.197 -14.319 1.00 90.25 101 ARG A C 1
ATOM 750 O O . ARG A 1 101 ? 3.410 -9.220 -14.211 1.00 90.25 101 ARG A O 1
ATOM 757 N N . ILE A 1 102 ? 4.560 -10.913 -13.281 1.00 93.50 102 ILE A N 1
ATOM 758 C CA . ILE A 1 102 ? 4.262 -10.560 -11.896 1.00 93.50 102 ILE A CA 1
ATOM 759 C C . ILE A 1 102 ? 5.471 -9.817 -11.345 1.00 93.50 102 ILE A C 1
ATOM 761 O O . ILE A 1 102 ? 6.586 -10.345 -11.356 1.00 93.50 102 ILE A O 1
ATOM 765 N N . LEU A 1 103 ? 5.232 -8.596 -10.885 1.00 95.12 103 LEU A N 1
ATOM 766 C CA . LEU A 1 103 ? 6.197 -7.773 -10.179 1.00 95.12 103 LEU A CA 1
ATOM 767 C C . LEU A 1 103 ? 5.857 -7.769 -8.692 1.00 95.12 103 LEU A C 1
ATOM 769 O O . LEU A 1 103 ? 4.696 -7.604 -8.321 1.00 95.12 103 LEU A O 1
ATOM 773 N N . GLU A 1 104 ? 6.864 -7.918 -7.844 1.00 96.38 104 GLU A N 1
ATOM 774 C CA . GLU A 1 104 ? 6.714 -7.848 -6.394 1.00 96.38 104 GLU A CA 1
ATOM 775 C C . GLU A 1 104 ? 7.616 -6.759 -5.821 1.00 96.38 104 GLU A C 1
ATOM 777 O O . GLU A 1 104 ? 8.767 -6.624 -6.236 1.00 96.38 104 GLU A O 1
ATOM 782 N N . ALA A 1 105 ? 7.107 -6.023 -4.839 1.00 96.88 105 ALA A N 1
ATOM 783 C CA . ALA A 1 105 ? 7.878 -5.072 -4.053 1.00 96.88 105 ALA A CA 1
ATOM 784 C C . ALA A 1 105 ? 7.449 -5.116 -2.582 1.00 96.88 105 ALA A C 1
ATOM 786 O O . ALA A 1 105 ? 6.321 -5.496 -2.257 1.00 96.88 105 ALA A O 1
ATOM 787 N N . GLN A 1 106 ? 8.346 -4.708 -1.688 1.00 96.81 106 GLN A N 1
ATOM 788 C CA . GLN A 1 106 ? 8.051 -4.527 -0.270 1.00 96.81 106 GLN A CA 1
ATOM 789 C C . GLN A 1 106 ? 8.272 -3.049 0.077 1.00 96.81 106 GLN A C 1
ATOM 791 O O . GLN A 1 106 ? 9.414 -2.652 0.297 1.00 96.81 106 GLN A O 1
ATOM 796 N N . PRO A 1 107 ? 7.221 -2.214 0.074 1.00 97.31 107 PRO A N 1
ATOM 797 C CA . PRO A 1 107 ? 7.337 -0.828 0.505 1.00 97.31 107 PRO A CA 1
ATOM 798 C C . PRO A 1 107 ? 7.762 -0.718 1.972 1.00 97.31 107 PRO A C 1
ATOM 800 O O . PRO A 1 107 ? 7.202 -1.377 2.850 1.00 97.31 107 PRO A O 1
ATOM 803 N N . GLU A 1 108 ? 8.694 0.192 2.232 1.00 97.81 108 GLU A N 1
ATOM 804 C CA . GLU A 1 108 ? 9.018 0.689 3.565 1.00 97.81 108 GLU A CA 1
ATOM 805 C C . GLU A 1 108 ? 8.480 2.114 3.671 1.00 97.81 108 GLU A C 1
ATOM 807 O O . GLU A 1 108 ? 8.894 3.011 2.932 1.00 97.81 108 GLU A O 1
ATOM 812 N N . GLY A 1 109 ? 7.503 2.325 4.548 1.00 96.62 109 GLY A N 1
ATOM 813 C CA . GLY A 1 109 ? 6.800 3.596 4.591 1.00 96.62 109 GLY A CA 1
ATOM 814 C C . GLY A 1 109 ? 5.691 3.667 5.625 1.00 96.62 109 GLY A C 1
ATOM 815 O O . GLY A 1 109 ? 5.414 2.710 6.349 1.00 96.62 109 GLY A O 1
ATOM 816 N N . GLU A 1 110 ? 5.048 4.826 5.659 1.00 97.62 110 GLU A N 1
ATOM 817 C CA . GLU A 1 110 ? 3.888 5.105 6.494 1.00 97.62 110 GLU A CA 1
ATOM 818 C C . GLU A 1 110 ? 2.617 5.119 5.643 1.00 97.62 110 GLU A C 1
ATOM 820 O O . GLU A 1 110 ? 2.607 5.625 4.519 1.00 97.62 110 GLU A O 1
ATOM 825 N N . ILE A 1 111 ? 1.529 4.569 6.182 1.00 98.25 111 ILE A N 1
ATOM 826 C CA . ILE A 1 111 ? 0.204 4.701 5.583 1.00 98.25 111 ILE A CA 1
ATOM 827 C C . ILE A 1 111 ? -0.597 5.700 6.402 1.00 98.25 111 ILE A C 1
ATOM 829 O O . ILE A 1 111 ? -0.867 5.472 7.580 1.00 98.25 111 ILE A O 1
ATOM 833 N N . VAL A 1 112 ? -1.052 6.762 5.747 1.00 96.12 112 VAL A N 1
ATOM 834 C CA . VAL A 1 112 ? -1.867 7.803 6.375 1.00 96.12 112 VAL A CA 1
ATOM 835 C C . VAL A 1 112 ? -3.275 7.821 5.794 1.00 96.12 112 VAL A C 1
ATOM 837 O O . VAL A 1 112 ? -3.489 7.541 4.615 1.00 96.12 112 VAL A O 1
ATOM 840 N N . ASN A 1 113 ? -4.253 8.185 6.624 1.00 94.06 113 ASN A N 1
ATOM 841 C CA . ASN A 1 113 ? -5.634 8.484 6.223 1.00 94.06 113 ASN A CA 1
ATOM 842 C C . ASN A 1 113 ? -6.433 7.364 5.529 1.00 94.06 113 ASN A C 1
ATOM 844 O O . ASN A 1 113 ? -7.498 7.656 4.991 1.00 94.06 113 ASN A O 1
ATOM 848 N N . LEU A 1 114 ? -6.000 6.101 5.586 1.00 96.94 114 LEU A N 1
ATOM 849 C CA . LEU A 1 114 ? -6.691 4.989 4.913 1.00 96.94 114 LEU A CA 1
ATOM 850 C C . LEU A 1 114 ? -8.092 4.688 5.488 1.00 96.94 114 LEU A C 1
ATOM 852 O O . LEU A 1 114 ? -8.981 4.224 4.778 1.00 96.94 114 LEU A O 1
ATOM 856 N N . GLY A 1 115 ? -8.304 4.975 6.768 1.00 95.44 115 GLY A N 1
ATOM 857 C CA . GLY A 1 115 ? -9.538 4.696 7.494 1.00 95.44 115 GLY A CA 1
ATOM 858 C C . GLY A 1 115 ? -9.596 5.463 8.809 1.00 95.44 115 GLY A C 1
ATOM 859 O O . GLY A 1 115 ? -8.800 6.375 9.046 1.00 95.44 115 GLY A O 1
ATOM 860 N N . GLU A 1 116 ? -10.551 5.106 9.659 1.00 94.62 116 GLU A N 1
ATOM 861 C CA . GLU A 1 116 ? -10.801 5.795 10.926 1.00 94.62 116 GLU A CA 1
ATOM 862 C C . GLU A 1 116 ? -11.130 4.826 12.062 1.00 94.62 116 GLU A C 1
ATOM 864 O O . GLU A 1 116 ? -11.848 3.839 11.881 1.00 94.62 116 GLU A O 1
ATOM 869 N N . CYS A 1 117 ? -10.631 5.140 13.255 1.00 93.19 117 CYS A N 1
ATOM 870 C CA . CYS A 1 117 ? -11.043 4.471 14.478 1.00 93.19 117 CYS A CA 1
ATOM 871 C C . CYS A 1 117 ? -12.446 4.924 14.889 1.00 93.19 117 CYS A C 1
ATOM 873 O O . CYS A 1 117 ? -12.773 6.108 14.843 1.00 93.19 117 CYS A O 1
ATOM 875 N N . GLN A 1 118 ? -13.275 3.974 15.309 1.00 89.62 118 GLN A N 1
ATOM 876 C CA . GLN A 1 118 ? -14.617 4.206 15.827 1.00 89.62 118 GLN A CA 1
ATOM 877 C C . GLN A 1 118 ? -14.710 3.691 17.268 1.00 89.62 118 GLN A C 1
ATOM 879 O O . GLN A 1 118 ? -14.395 2.532 17.537 1.00 89.62 118 GLN A O 1
ATOM 884 N N . GLY A 1 119 ? -15.187 4.533 18.186 1.00 75.81 119 GLY A N 1
ATOM 885 C CA . GLY A 1 119 ? -15.363 4.196 19.602 1.00 75.81 119 GLY A CA 1
ATOM 886 C C . GLY A 1 119 ? -15.198 5.413 20.516 1.00 75.81 119 GLY A C 1
ATOM 887 O O . GLY A 1 119 ? -14.649 6.426 20.099 1.00 75.81 119 GLY A O 1
ATOM 888 N N . GLU A 1 120 ? -15.705 5.323 21.749 1.00 64.81 120 GLU A N 1
ATOM 889 C CA . GLU A 1 120 ? -15.682 6.422 22.739 1.00 64.81 120 GLU A CA 1
ATOM 890 C C . GLU A 1 120 ? -14.547 6.303 23.774 1.00 64.81 120 GLU A C 1
ATOM 892 O O . GLU A 1 120 ? -14.271 7.239 24.521 1.00 64.81 120 GLU A O 1
ATOM 897 N N . SER A 1 121 ? -13.872 5.159 23.839 1.00 64.50 121 SER A N 1
ATOM 898 C CA . SER A 1 121 ? -12.734 4.918 24.728 1.00 64.50 121 SER A CA 1
ATOM 899 C C . SER A 1 121 ? -11.439 5.147 23.961 1.00 64.50 121 SER A C 1
ATOM 901 O O . SER A 1 121 ? -11.393 4.772 22.800 1.00 64.50 121 SER A O 1
ATOM 903 N N . GLY A 1 122 ? -10.396 5.709 24.585 1.00 73.81 122 GLY A N 1
ATOM 904 C CA . GLY A 1 122 ? -9.084 6.011 23.976 1.00 73.81 122 GLY A CA 1
ATOM 905 C C . GLY A 1 122 ? -8.258 4.809 23.479 1.00 73.81 122 GLY A C 1
ATOM 906 O O . GLY A 1 122 ? -7.046 4.800 23.659 1.00 73.81 122 GLY A O 1
ATOM 907 N N . THR A 1 123 ? -8.916 3.799 22.908 1.00 82.12 123 THR A N 1
ATOM 908 C CA . THR A 1 123 ? -8.413 2.628 22.193 1.00 82.12 123 THR A CA 1
ATOM 909 C C . THR A 1 123 ? -9.260 2.395 20.940 1.00 82.12 123 THR A C 1
ATOM 911 O O . THR A 1 123 ? -10.491 2.507 20.963 1.00 82.12 123 THR A O 1
ATOM 914 N N . CYS A 1 124 ? -8.611 2.029 19.837 1.00 88.19 124 CYS A N 1
ATOM 915 C CA . CYS A 1 124 ? -9.259 1.806 18.549 1.00 88.19 124 CYS A CA 1
ATOM 916 C C . CYS A 1 124 ? -9.980 0.446 18.494 1.00 88.19 124 CYS A C 1
ATOM 918 O O . CYS A 1 124 ? -9.525 -0.488 17.846 1.00 88.19 124 CYS A O 1
ATOM 920 N N . GLY A 1 125 ? -11.127 0.309 19.167 1.00 87.62 125 GLY A N 1
ATOM 921 C CA . GLY A 1 125 ? -11.862 -0.967 19.219 1.00 87.62 125 GLY A CA 1
ATOM 922 C C . GLY A 1 125 ? -12.506 -1.399 17.893 1.00 87.62 125 GLY A C 1
ATOM 923 O O . GLY A 1 125 ? -12.838 -2.571 17.711 1.00 87.62 125 GLY A O 1
ATOM 924 N N . ARG A 1 126 ? -12.706 -0.458 16.966 1.00 93.12 126 ARG A N 1
ATOM 925 C CA . ARG A 1 126 ? -13.216 -0.700 15.613 1.00 93.12 126 ARG A CA 1
ATOM 926 C C . ARG A 1 126 ? -12.501 0.197 14.623 1.00 93.12 126 ARG A C 1
ATOM 928 O O . ARG A 1 126 ? -12.367 1.387 14.882 1.00 93.12 126 ARG A O 1
ATOM 935 N N . TYR A 1 127 ? -12.154 -0.335 13.461 1.00 96.00 127 TYR A N 1
ATOM 936 C CA . TYR A 1 127 ? -11.563 0.442 12.379 1.00 96.00 127 TYR A CA 1
ATOM 937 C C . TYR A 1 127 ? -12.414 0.364 11.121 1.00 96.00 127 TYR A C 1
ATOM 939 O O . TYR A 1 127 ? -12.751 -0.726 10.656 1.00 96.00 127 TYR A O 1
ATOM 947 N N . ARG A 1 128 ? -12.793 1.519 10.576 1.00 96.75 128 ARG A N 1
ATOM 948 C CA . ARG A 1 128 ? -13.630 1.617 9.383 1.00 96.75 128 ARG A CA 1
ATOM 949 C C . ARG A 1 128 ? -12.800 2.024 8.173 1.00 96.75 128 ARG A C 1
ATOM 951 O O . ARG A 1 128 ? -12.154 3.068 8.172 1.00 96.75 128 ARG A O 1
ATOM 958 N N . LEU A 1 129 ? -12.899 1.211 7.130 1.00 96.94 129 LEU A N 1
ATOM 959 C CA . LEU A 1 129 ? -12.399 1.470 5.784 1.00 96.94 129 LEU A CA 1
ATOM 960 C C . LEU A 1 129 ? -13.595 1.739 4.873 1.00 96.94 129 LEU A C 1
ATOM 962 O O . LEU A 1 129 ? -14.625 1.071 4.985 1.00 96.94 129 LEU A O 1
ATOM 966 N N . THR A 1 130 ? -13.468 2.699 3.963 1.00 96.88 130 THR A N 1
ATOM 967 C CA . THR A 1 130 ? -14.513 3.002 2.980 1.00 96.88 130 THR A CA 1
ATOM 968 C C . THR A 1 130 ? -13.888 3.280 1.629 1.00 96.88 130 THR A C 1
ATOM 970 O O . THR A 1 130 ? -12.892 3.993 1.563 1.00 96.88 130 THR A O 1
ATOM 973 N N . THR A 1 131 ? -14.534 2.840 0.561 1.00 95.88 131 THR A N 1
ATOM 974 C CA . THR A 1 131 ? -14.149 3.115 -0.833 1.00 95.88 131 THR A CA 1
ATOM 975 C C . THR A 1 131 ? -14.144 4.608 -1.193 1.00 95.88 131 THR A C 1
ATOM 977 O O . THR A 1 131 ? -13.535 5.009 -2.178 1.00 95.88 131 THR A O 1
ATOM 980 N N . GLN A 1 132 ? -14.787 5.456 -0.383 1.00 94.50 132 GLN A N 1
ATOM 981 C CA . GLN A 1 132 ? -14.811 6.916 -0.553 1.00 94.50 132 GLN A CA 1
ATOM 982 C C . GLN A 1 132 ? -13.612 7.634 0.084 1.00 94.50 132 GLN A C 1
ATOM 984 O O . GLN A 1 132 ? -13.423 8.830 -0.142 1.00 94.50 132 GLN A O 1
ATOM 989 N N . ARG A 1 133 ? -12.818 6.932 0.902 1.00 94.62 133 ARG A N 1
ATOM 990 C CA . ARG A 1 133 ? -11.674 7.494 1.619 1.00 94.62 133 ARG A CA 1
ATOM 991 C C . ARG A 1 133 ? -10.394 6.880 1.074 1.00 94.62 133 ARG A C 1
ATOM 993 O O . ARG A 1 133 ? -10.187 5.676 1.173 1.00 94.62 133 ARG A O 1
ATOM 1000 N N . MET A 1 134 ? -9.543 7.729 0.514 1.00 95.44 134 MET A N 1
ATOM 1001 C CA . MET A 1 134 ? -8.244 7.326 -0.009 1.00 95.44 134 MET A CA 1
ATOM 1002 C C . MET A 1 134 ? -7.180 7.514 1.070 1.00 95.44 134 MET A C 1
ATOM 1004 O O . MET A 1 134 ? -7.104 8.573 1.697 1.00 95.44 134 MET A O 1
ATOM 1008 N N . GLY A 1 135 ? -6.367 6.483 1.277 1.00 97.50 135 GLY A N 1
ATOM 1009 C CA . GLY A 1 135 ? -5.131 6.592 2.037 1.00 97.50 135 GLY A CA 1
ATOM 1010 C C . GLY A 1 135 ? -3.987 7.092 1.162 1.00 97.50 135 GLY A C 1
ATOM 1011 O O . GLY A 1 135 ? -4.109 7.176 -0.061 1.00 97.50 135 GLY A O 1
ATOM 1012 N N . GLN A 1 136 ? -2.855 7.379 1.786 1.00 98.19 136 GLN A N 1
ATOM 1013 C CA . GLN A 1 136 ? -1.607 7.667 1.091 1.00 98.19 136 GLN A CA 1
ATOM 1014 C C . GLN A 1 136 ? -0.505 6.779 1.658 1.00 98.19 136 GLN A C 1
ATOM 1016 O O . GLN A 1 136 ? -0.394 6.641 2.877 1.00 98.19 136 GLN A O 1
ATOM 1021 N N . LEU A 1 137 ? 0.295 6.190 0.772 1.00 98.56 137 LEU A N 1
ATOM 1022 C CA . LEU A 1 137 ? 1.542 5.525 1.126 1.00 98.56 137 LEU A CA 1
ATOM 1023 C C . LEU A 1 137 ? 2.684 6.530 0.970 1.00 98.56 137 LEU A C 1
ATOM 1025 O O . LEU A 1 137 ? 2.942 7.016 -0.129 1.00 98.56 137 LEU A O 1
ATOM 1029 N N . GLN A 1 138 ? 3.350 6.840 2.076 1.00 98.12 138 GLN A N 1
ATOM 1030 C CA . GLN A 1 138 ? 4.526 7.701 2.124 1.00 98.12 138 GLN A CA 1
ATOM 1031 C C . GLN A 1 138 ? 5.763 6.821 2.264 1.00 98.12 138 GLN A C 1
ATOM 1033 O O . GLN A 1 138 ? 6.020 6.256 3.328 1.00 98.12 138 GLN A O 1
ATOM 1038 N N . LEU A 1 139 ? 6.498 6.664 1.169 1.00 98.25 139 LEU A N 1
ATOM 1039 C CA . LEU A 1 139 ? 7.705 5.848 1.132 1.00 98.25 139 LEU A CA 1
ATOM 1040 C C . LEU A 1 139 ? 8.845 6.538 1.896 1.00 98.25 139 LEU A C 1
ATOM 1042 O O . LEU A 1 139 ? 9.044 7.746 1.791 1.00 98.25 139 LEU A O 1
ATOM 1046 N N . GLN A 1 140 ? 9.604 5.758 2.661 1.00 97.56 140 GLN A N 1
ATOM 1047 C CA . GLN A 1 140 ? 10.808 6.215 3.366 1.00 97.56 140 GLN A CA 1
ATOM 1048 C C . GLN A 1 140 ? 12.080 5.914 2.569 1.00 97.56 140 GLN A C 1
ATOM 1050 O O . GLN A 1 140 ? 13.065 6.647 2.658 1.00 97.56 140 GLN A O 1
ATOM 1055 N N . THR A 1 141 ? 12.052 4.840 1.783 1.00 97.25 141 THR A N 1
ATOM 1056 C CA . THR A 1 141 ? 13.139 4.396 0.911 1.00 97.25 141 THR A CA 1
ATOM 1057 C C . THR A 1 141 ? 12.592 4.106 -0.489 1.00 97.25 141 THR A C 1
ATOM 1059 O O . THR A 1 141 ? 11.382 3.909 -0.647 1.00 97.25 141 THR A O 1
ATOM 1062 N N . PRO A 1 142 ? 13.446 4.113 -1.530 1.00 97.56 142 PRO A N 1
ATOM 1063 C CA . PRO A 1 142 ? 13.022 3.699 -2.859 1.00 97.56 142 PRO A CA 1
ATOM 1064 C C . PRO A 1 142 ? 12.466 2.272 -2.838 1.00 97.56 142 PRO A C 1
ATOM 1066 O O . PRO A 1 142 ? 13.102 1.350 -2.328 1.00 97.56 142 PRO A O 1
ATOM 1069 N N . MET A 1 143 ? 11.285 2.090 -3.418 1.00 97.25 143 MET A N 1
ATOM 1070 C CA . MET A 1 143 ? 10.642 0.794 -3.574 1.00 97.25 143 MET A CA 1
ATOM 1071 C C . MET A 1 143 ? 11.028 0.196 -4.930 1.00 97.25 143 MET A C 1
ATOM 1073 O O . MET A 1 143 ? 10.738 0.770 -5.980 1.00 97.25 143 MET A O 1
ATOM 1077 N N . GLU A 1 144 ? 11.662 -0.974 -4.906 1.00 96.69 144 GLU A N 1
ATOM 1078 C CA . GLU A 1 144 ? 12.060 -1.714 -6.104 1.00 96.69 144 GLU A CA 1
ATOM 1079 C C . GLU A 1 144 ? 11.107 -2.877 -6.374 1.00 96.69 144 GLU A C 1
ATOM 1081 O O . GLU A 1 144 ? 10.932 -3.769 -5.542 1.00 96.69 144 GLU A O 1
ATOM 1086 N N . PHE A 1 145 ? 10.542 -2.897 -7.574 1.00 95.94 145 PHE A N 1
ATOM 1087 C CA . PHE A 1 145 ? 9.793 -4.022 -8.100 1.00 95.94 145 PHE A CA 1
ATOM 1088 C C . PHE A 1 145 ? 10.711 -4.988 -8.821 1.00 95.94 145 PHE A C 1
ATOM 1090 O O . PHE A 1 145 ? 11.438 -4.615 -9.746 1.00 95.94 145 PHE A O 1
ATOM 1097 N N . ARG A 1 146 ? 10.611 -6.255 -8.440 1.00 94.31 146 ARG A N 1
ATOM 1098 C CA . ARG A 1 146 ? 11.383 -7.352 -9.018 1.00 94.31 146 ARG A CA 1
ATOM 1099 C C . ARG A 1 146 ? 10.450 -8.348 -9.674 1.00 94.31 146 ARG A C 1
ATOM 1101 O O . ARG A 1 146 ? 9.329 -8.560 -9.208 1.00 94.31 146 ARG A O 1
ATOM 1108 N N . LEU A 1 147 ? 10.919 -8.980 -10.744 1.00 92.69 147 LEU A N 1
ATOM 1109 C CA . LEU A 1 147 ? 10.191 -10.089 -11.350 1.00 92.69 147 LEU A CA 1
ATOM 1110 C C . LEU A 1 147 ? 10.069 -11.243 -10.362 1.00 92.69 147 LEU A C 1
ATOM 1112 O O . LEU A 1 147 ? 11.067 -11.719 -9.817 1.00 92.69 147 LEU A O 1
ATOM 1116 N N . GLN A 1 148 ? 8.848 -11.738 -10.183 1.00 84.69 148 GLN A N 1
ATOM 1117 C CA . GLN A 1 148 ? 8.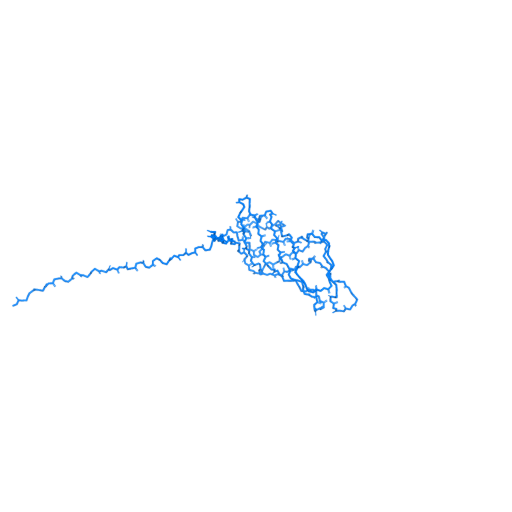644 -12.974 -9.451 1.00 84.69 148 GLN A CA 1
ATOM 1118 C C . GLN A 1 148 ? 9.318 -14.123 -10.224 1.00 84.69 148 GLN A C 1
ATOM 1120 O O . GLN A 1 148 ? 9.030 -14.314 -11.415 1.00 84.69 148 GLN A O 1
ATOM 1125 N N . PRO A 1 149 ? 10.197 -14.919 -9.585 1.00 78.00 149 PRO A N 1
ATOM 1126 C CA . PRO A 1 149 ? 10.810 -16.064 -10.238 1.00 78.00 149 PRO A CA 1
ATOM 1127 C C . PRO A 1 149 ? 9.724 -17.028 -10.714 1.00 78.00 149 PRO A C 1
ATOM 1129 O O . PRO A 1 149 ? 8.885 -17.478 -9.931 1.00 78.00 149 PRO A O 1
ATOM 1132 N N . ARG A 1 150 ? 9.740 -17.388 -12.001 1.00 69.12 150 ARG A N 1
ATOM 1133 C CA . ARG A 1 150 ? 8.898 -18.484 -12.484 1.00 69.12 150 ARG A CA 1
ATOM 1134 C C . ARG A 1 150 ? 9.411 -19.771 -11.845 1.00 69.12 150 ARG A C 1
ATOM 1136 O O . ARG A 1 150 ? 10.530 -20.190 -12.139 1.00 69.12 150 ARG A O 1
ATOM 1143 N N . ASN A 1 151 ? 8.600 -20.417 -11.008 1.00 58.16 151 ASN A N 1
ATOM 1144 C CA . ASN A 1 151 ? 8.862 -21.791 -10.589 1.00 58.16 151 ASN A CA 1
ATOM 1145 C C . ASN A 1 151 ? 8.865 -22.673 -11.844 1.00 58.16 151 ASN A C 1
ATOM 1147 O O . ASN A 1 151 ? 7.813 -23.074 -12.330 1.00 58.16 151 ASN A O 1
ATOM 1151 N N . MET A 1 152 ? 10.044 -22.971 -12.392 1.00 52.25 152 MET A N 1
ATOM 1152 C CA . MET A 1 152 ? 10.200 -23.896 -13.522 1.00 52.25 152 MET A CA 1
ATOM 1153 C C . MET A 1 152 ? 10.114 -25.368 -13.080 1.00 52.25 152 MET A C 1
ATOM 1155 O O . MET A 1 152 ? 10.808 -26.228 -13.612 1.00 52.25 152 MET A O 1
ATOM 1159 N N . SER A 1 153 ? 9.294 -25.665 -12.075 1.00 48.31 153 SER A N 1
ATOM 1160 C CA . SER A 1 153 ? 9.105 -27.013 -11.544 1.00 48.31 153 SER A CA 1
ATOM 1161 C C . SER A 1 153 ? 7.831 -27.610 -12.133 1.00 48.31 153 SER A C 1
ATOM 1163 O O . SER A 1 153 ? 6.772 -27.510 -11.521 1.00 48.31 153 SER A O 1
ATOM 1165 N N . ASN A 1 154 ? 7.944 -28.207 -13.319 1.00 42.03 154 ASN A N 1
ATOM 1166 C CA . ASN A 1 154 ? 7.007 -29.211 -13.831 1.00 42.03 154 ASN A CA 1
ATOM 1167 C C . ASN A 1 154 ? 7.806 -30.408 -14.340 1.00 42.03 154 ASN A C 1
ATOM 1169 O O . ASN A 1 154 ? 8.714 -30.180 -15.170 1.00 42.03 154 ASN A O 1
#

Radius of gyration: 25.15 Å; chains: 1; bounding box: 97×44×46 Å

Secondary structure (DSSP, 8-state):
---PPPP-----------------EEEEE-TT--EEEEESS-EEESS-EEEEEEEEE-SPPTTSBSSPPPSEEEEEEEEE-SSSS-EEEEEEEEEE-TT--EEEE---EEEESSEEEE-SSSS--EEEE-TT--EEEEESSPEEEEEPP-----

pLDDT: mean 86.04, std 18.07, range [41.75, 98.62]